Protein AF-A0A942EC90-F1 (afdb_monomer_lite)

Foldseek 3Di:
DAEAEAEDDDPVSVVVVVVLVVVCVPHPHYHYDYDD

InterPro domains:
  IPR005097 Saccharopine dehydrogenase, NADP binding domain [PF03435] (4-35)
  IPR036291 NAD(P)-binding domain superfamily [SSF51735] (2-35)

Sequence (36 aa):
KKHVLIIGAGGVAQVVAHKCAQNNDVLGDIHIASRP

Radius of gyration: 9.71 Å; chains: 1; bounding box: 21×18×25 Å

Structure (mmCIF, N/CA/C/O backbone):
data_AF-A0A942EC90-F1
#
_entry.id   AF-A0A942EC90-F1
#
loop_
_atom_site.group_PDB
_atom_site.id
_atom_site.type_symbol
_atom_site.label_atom_id
_atom_site.label_alt_id
_atom_site.label_comp_id
_atom_site.label_asym_id
_atom_site.label_entity_id
_atom_site.label_seq_id
_atom_site.pdbx_PDB_ins_code
_atom_site.Cartn_x
_atom_site.Cartn_y
_atom_site.Cartn_z
_atom_site.occupancy
_atom_site.B_iso_or_equiv
_atom_site.auth_seq_id
_atom_site.auth_comp_id
_atom_site.auth_asym_id
_atom_site.auth_atom_id
_atom_site.pdbx_PDB_model_num
ATOM 1 N N . LYS A 1 1 ? -12.659 -4.294 10.440 1.00 68.81 1 LYS A N 1
ATOM 2 C CA . LYS A 1 1 ? -11.227 -3.911 10.389 1.00 68.81 1 LYS A CA 1
ATOM 3 C C . LYS A 1 1 ? -10.919 -3.475 8.962 1.00 68.81 1 LYS A C 1
ATOM 5 O O . LYS A 1 1 ? -11.499 -4.065 8.057 1.00 68.81 1 L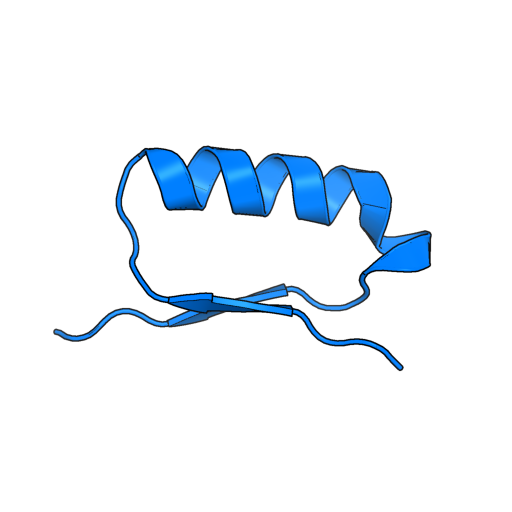YS A O 1
ATOM 10 N N . LYS A 1 2 ? -10.145 -2.402 8.762 1.00 81.56 2 LYS A N 1
ATOM 11 C CA . LYS A 1 2 ? -9.706 -1.986 7.420 1.00 81.56 2 LYS A CA 1
ATOM 12 C C . LYS A 1 2 ? -8.469 -2.807 7.058 1.00 81.56 2 LYS A C 1
ATOM 14 O O . LYS A 1 2 ? -7.685 -3.127 7.944 1.00 81.56 2 LYS A O 1
ATOM 19 N N . HIS A 1 3 ? -8.376 -3.199 5.795 1.00 88.69 3 HIS A N 1
ATOM 20 C CA . HIS A 1 3 ? -7.242 -3.929 5.245 1.00 88.69 3 HIS A CA 1
ATOM 21 C C . HIS A 1 3 ? -6.851 -3.242 3.943 1.00 88.69 3 HIS A C 1
ATOM 23 O O . HIS A 1 3 ? -7.721 -2.933 3.122 1.00 88.69 3 HIS A O 1
ATOM 29 N N . VAL A 1 4 ? -5.560 -2.977 3.774 1.00 94.19 4 VAL A N 1
ATOM 30 C CA . VAL A 1 4 ? -5.022 -2.287 2.602 1.00 94.19 4 VAL A CA 1
ATOM 31 C C . VAL A 1 4 ? -4.338 -3.302 1.702 1.00 94.19 4 VAL A C 1
ATOM 33 O O . VAL A 1 4 ? -3.452 -4.029 2.140 1.00 94.19 4 VAL A O 1
ATOM 36 N N . LEU A 1 5 ? -4.728 -3.326 0.429 1.00 95.06 5 LEU A N 1
ATOM 37 C CA . LEU A 1 5 ? -4.052 -4.091 -0.612 1.00 95.06 5 LEU A CA 1
ATOM 38 C C . LEU A 1 5 ? -3.263 -3.138 -1.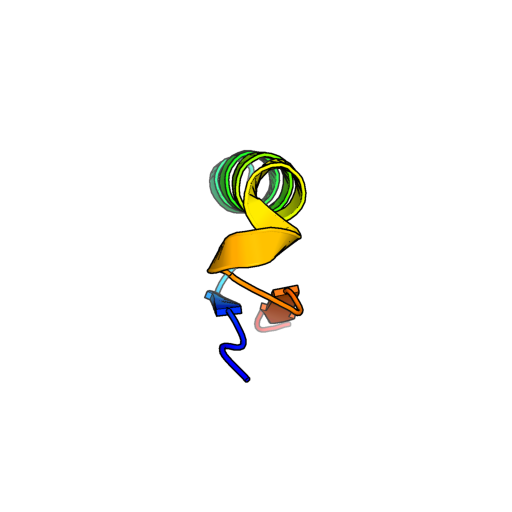512 1.00 95.06 5 LEU A C 1
ATOM 40 O O . LEU A 1 5 ? -3.843 -2.288 -2.185 1.00 95.06 5 LEU A O 1
ATOM 44 N N . ILE A 1 6 ? -1.945 -3.307 -1.545 1.00 95.00 6 ILE A N 1
ATOM 45 C CA . ILE A 1 6 ? -1.052 -2.614 -2.473 1.00 95.00 6 ILE A CA 1
ATOM 46 C C . ILE A 1 6 ? -0.810 -3.534 -3.670 1.00 95.00 6 ILE A C 1
ATOM 48 O O . ILE A 1 6 ? -0.344 -4.661 -3.503 1.00 95.00 6 ILE A O 1
ATOM 52 N N . ILE A 1 7 ? -1.122 -3.053 -4.877 1.00 94.50 7 ILE A N 1
ATOM 53 C CA . ILE A 1 7 ? -0.910 -3.794 -6.127 1.00 94.50 7 I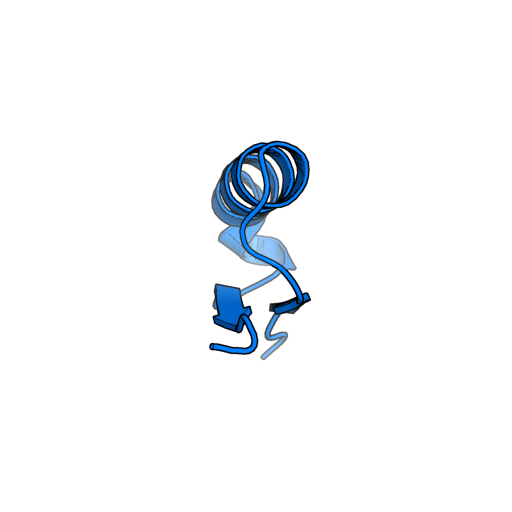LE A CA 1
ATOM 54 C C . ILE A 1 7 ? 0.326 -3.243 -6.846 1.00 94.50 7 ILE A C 1
ATOM 56 O O . ILE A 1 7 ? 0.358 -2.078 -7.242 1.00 94.50 7 ILE A O 1
ATOM 60 N N . GLY A 1 8 ? 1.323 -4.108 -7.041 1.00 92.38 8 GLY A N 1
ATOM 61 C CA . GLY A 1 8 ? 2.637 -3.776 -7.596 1.00 92.38 8 GLY A CA 1
ATOM 62 C C . GLY A 1 8 ? 3.721 -3.676 -6.518 1.00 92.38 8 GLY A C 1
ATOM 63 O O . GLY A 1 8 ? 3.452 -3.271 -5.393 1.00 92.38 8 GLY A O 1
ATOM 64 N N . ALA A 1 9 ? 4.958 -4.044 -6.871 1.00 92.25 9 ALA A N 1
ATOM 65 C CA . ALA A 1 9 ? 6.110 -4.109 -5.957 1.00 92.25 9 ALA A CA 1
ATOM 66 C C . ALA A 1 9 ? 7.271 -3.178 -6.378 1.00 92.25 9 ALA A C 1
ATOM 68 O O . ALA A 1 9 ? 8.436 -3.454 -6.113 1.00 92.25 9 ALA A O 1
ATOM 69 N N . GLY A 1 10 ? 6.960 -2.081 -7.077 1.00 92.38 10 GLY A N 1
ATOM 70 C CA . GLY A 1 10 ? 7.952 -1.076 -7.482 1.00 92.38 10 GLY A CA 1
ATOM 71 C C . GLY A 1 10 ? 8.327 -0.111 -6.351 1.00 92.38 10 GLY A C 1
ATOM 72 O O . GLY A 1 10 ? 7.737 -0.140 -5.273 1.00 92.38 10 GLY A O 1
ATOM 73 N N . GLY A 1 11 ? 9.253 0.818 -6.611 1.00 94.94 11 GLY A N 1
ATOM 74 C CA . GLY A 1 11 ? 9.736 1.769 -5.592 1.00 94.94 11 GLY A CA 1
ATOM 75 C C . GLY A 1 11 ? 8.627 2.583 -4.907 1.00 94.94 11 GLY A C 1
ATOM 76 O O . GLY A 1 11 ? 8.690 2.840 -3.708 1.00 94.94 11 GLY A O 1
ATOM 77 N N . VAL A 1 12 ? 7.550 2.911 -5.629 1.00 95.44 12 VAL A N 1
ATOM 78 C CA . VAL A 1 12 ? 6.377 3.594 -5.055 1.00 95.44 12 VAL A CA 1
ATOM 79 C C . VAL A 1 12 ? 5.655 2.715 -4.028 1.00 95.44 12 VAL A C 1
ATOM 81 O O . VAL A 1 12 ? 5.247 3.214 -2.982 1.00 95.44 12 VAL A O 1
ATOM 84 N N . ALA A 1 13 ? 5.541 1.408 -4.278 1.00 96.12 13 ALA A N 1
ATOM 85 C CA . ALA A 1 13 ? 4.869 0.476 -3.375 1.00 96.12 13 ALA A CA 1
ATOM 86 C C . ALA A 1 13 ? 5.583 0.376 -2.021 1.00 96.12 13 ALA A C 1
ATOM 88 O O .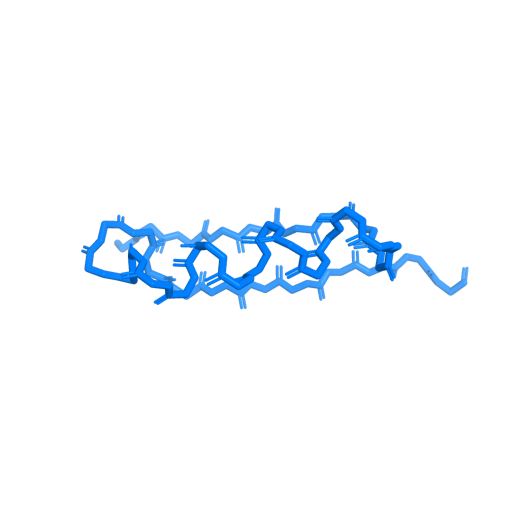 ALA A 1 13 ? 4.922 0.314 -0.989 1.00 96.12 13 ALA A O 1
ATOM 89 N N . GLN A 1 14 ? 6.918 0.449 -2.009 1.00 95.38 14 GLN A N 1
ATOM 90 C CA . GLN A 1 14 ? 7.701 0.470 -0.773 1.00 95.38 14 GLN A CA 1
ATOM 91 C C . GLN A 1 14 ? 7.401 1.720 0.070 1.00 95.38 14 GLN A C 1
ATOM 93 O O . GLN A 1 14 ? 7.191 1.619 1.279 1.00 95.38 14 GLN A O 1
ATOM 98 N N . VAL A 1 15 ? 7.345 2.897 -0.562 1.00 96.50 15 VAL A N 1
ATOM 99 C CA . VAL A 1 15 ? 7.039 4.158 0.134 1.00 96.50 15 VAL A CA 1
ATOM 100 C C . VAL A 1 15 ? 5.611 4.146 0.680 1.00 96.50 15 VAL A C 1
ATOM 102 O O . VAL A 1 15 ? 5.381 4.581 1.809 1.00 96.50 15 VAL A O 1
ATOM 105 N N . VAL A 1 16 ? 4.658 3.623 -0.098 1.00 95.81 16 VAL A N 1
ATOM 106 C CA . VAL A 1 16 ? 3.262 3.473 0.331 1.00 95.81 16 VAL A CA 1
ATOM 107 C C . VAL A 1 16 ? 3.168 2.508 1.509 1.00 95.81 16 VAL A C 1
ATOM 109 O O . VAL A 1 16 ? 2.617 2.887 2.535 1.00 95.81 16 VAL A O 1
ATOM 112 N N . ALA A 1 17 ? 3.765 1.316 1.422 1.00 95.06 17 ALA A N 1
ATOM 113 C CA . ALA A 1 17 ? 3.752 0.337 2.508 1.00 95.06 17 ALA A CA 1
ATOM 114 C C . ALA A 1 17 ? 4.354 0.905 3.802 1.00 95.06 17 ALA A C 1
ATOM 116 O O . ALA A 1 17 ? 3.778 0.734 4.874 1.00 95.06 17 ALA A O 1
ATOM 117 N N . HIS A 1 18 ? 5.464 1.645 3.700 1.00 95.31 18 HIS A N 1
ATOM 118 C CA . HIS A 1 18 ? 6.102 2.279 4.851 1.00 95.31 18 HIS A CA 1
ATOM 119 C C . HIS A 1 18 ? 5.191 3.306 5.534 1.00 95.31 18 HIS A C 1
ATOM 121 O O . HIS A 1 18 ? 5.018 3.264 6.750 1.00 95.31 18 HIS A O 1
ATOM 127 N N . LYS A 1 19 ? 4.563 4.199 4.761 1.00 95.31 19 LYS A N 1
ATOM 128 C CA . LYS A 1 19 ? 3.626 5.194 5.308 1.00 95.31 19 LYS A CA 1
ATOM 129 C C . LYS A 1 19 ? 2.357 4.543 5.851 1.00 95.31 19 LYS A C 1
ATOM 131 O O . LYS A 1 19 ? 1.873 4.930 6.905 1.00 95.31 19 LYS A O 1
ATOM 136 N N . CYS A 1 20 ? 1.833 3.530 5.166 1.00 94.38 20 CYS A N 1
ATOM 137 C CA . CYS A 1 20 ? 0.664 2.804 5.641 1.00 94.38 20 CYS A CA 1
ATOM 138 C C . CYS A 1 20 ? 0.943 2.107 6.979 1.00 94.38 20 CYS A C 1
ATOM 140 O O . CYS A 1 20 ? 0.086 2.125 7.857 1.00 94.38 20 CYS A O 1
ATOM 142 N N . ALA A 1 21 ? 2.149 1.558 7.165 1.00 93.56 21 ALA A N 1
ATOM 143 C CA . ALA A 1 21 ? 2.545 0.908 8.413 1.00 93.56 21 ALA A CA 1
ATOM 144 C C . ALA A 1 21 ? 2.665 1.897 9.584 1.00 93.56 21 ALA A C 1
ATOM 146 O O . ALA A 1 21 ? 2.349 1.543 10.717 1.00 93.56 21 ALA A O 1
ATOM 147 N N . GLN A 1 22 ? 3.067 3.146 9.322 1.00 96.12 22 GLN A N 1
ATOM 148 C CA . GLN A 1 22 ? 3.093 4.211 10.335 1.00 96.12 22 GLN A CA 1
ATOM 149 C C . GLN A 1 22 ? 1.689 4.601 10.831 1.00 96.12 22 GLN A C 1
ATOM 151 O O . GLN A 1 22 ? 1.552 5.059 11.960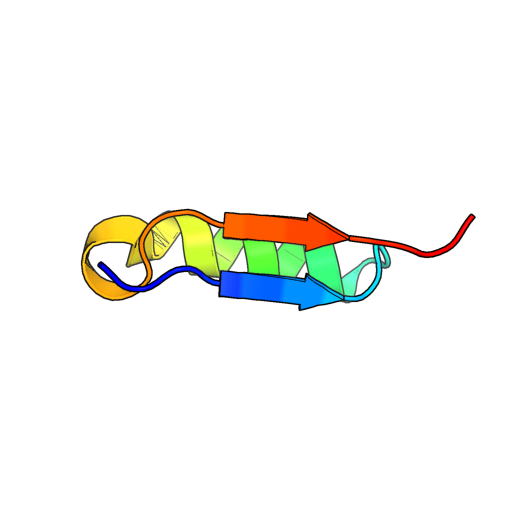 1.00 96.12 22 GLN A O 1
ATOM 156 N N . ASN A 1 23 ? 0.653 4.376 10.018 1.00 94.88 23 ASN A N 1
ATOM 157 C CA . ASN A 1 23 ? -0.751 4.693 10.302 1.00 94.88 23 ASN A CA 1
ATOM 158 C C . ASN A 1 23 ? -1.603 3.423 10.493 1.00 94.88 23 ASN A C 1
ATOM 160 O O . ASN A 1 23 ? -2.772 3.368 10.092 1.00 94.88 23 ASN A O 1
ATOM 164 N N . ASN A 1 24 ? -1.008 2.372 11.064 1.00 91.06 24 ASN A N 1
ATOM 165 C CA . ASN A 1 24 ? -1.654 1.071 11.249 1.00 91.06 24 ASN A CA 1
ATOM 166 C C . ASN A 1 24 ? -2.904 1.131 12.152 1.00 91.06 24 ASN A C 1
ATOM 168 O O . ASN A 1 24 ? -3.819 0.324 12.002 1.00 91.06 24 ASN A O 1
ATOM 172 N N . ASP A 1 25 ? -2.980 2.114 13.050 1.00 92.75 25 ASP A N 1
ATOM 173 C CA . ASP A 1 25 ? -4.160 2.416 13.868 1.00 92.75 25 ASP A CA 1
ATOM 174 C C . ASP A 1 25 ? -5.398 2.755 13.016 1.00 92.75 25 ASP A C 1
ATOM 176 O O . ASP A 1 25 ? -6.524 2.399 13.371 1.00 92.75 25 ASP A O 1
ATOM 180 N N . VAL A 1 26 ? -5.185 3.387 11.858 1.00 93.19 26 VAL A N 1
ATOM 181 C CA . VAL A 1 26 ? -6.243 3.767 10.913 1.00 93.19 26 VAL A CA 1
ATOM 182 C C . VAL A 1 26 ? -6.428 2.728 9.806 1.00 93.19 26 VAL A C 1
ATOM 184 O O . VAL A 1 26 ? -7.562 2.454 9.394 1.00 93.19 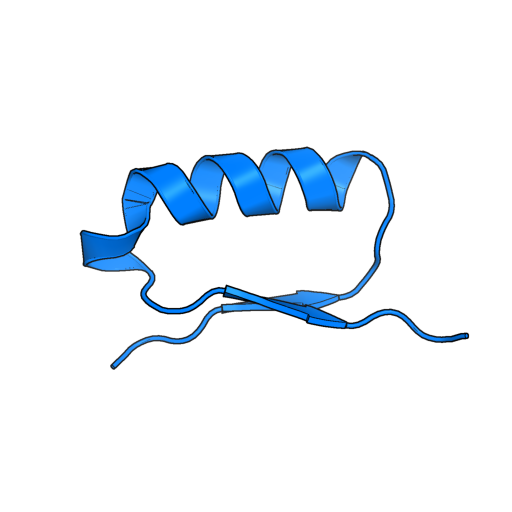26 VAL A O 1
ATOM 187 N N . LEU A 1 27 ? -5.326 2.192 9.279 1.00 93.25 27 LEU A N 1
ATOM 188 C CA . LEU A 1 27 ? -5.309 1.411 8.039 1.00 93.25 27 LEU A CA 1
ATOM 189 C C . LEU A 1 27 ? -5.392 -0.101 8.255 1.00 93.25 27 LEU A C 1
ATOM 191 O O . LEU A 1 27 ? -5.905 -0.790 7.372 1.00 93.25 27 LEU A O 1
ATOM 195 N N . GLY A 1 28 ? -4.974 -0.593 9.422 1.00 92.19 28 GLY A N 1
ATOM 196 C CA . GLY A 1 28 ? -4.908 -2.020 9.721 1.00 92.19 28 GLY A CA 1
ATOM 197 C C . GLY A 1 28 ? -3.922 -2.771 8.826 1.00 92.19 28 GLY A C 1
ATOM 198 O O . GLY A 1 28 ? -2.965 -2.195 8.311 1.00 92.19 28 GLY A O 1
ATOM 199 N N . ASP A 1 29 ? -4.164 -4.071 8.636 1.00 94.06 29 ASP A N 1
ATOM 200 C CA . ASP A 1 29 ? -3.188 -4.946 7.984 1.00 94.06 29 ASP A CA 1
ATOM 201 C C . ASP A 1 29 ? -2.954 -4.568 6.516 1.00 94.06 29 ASP A C 1
ATOM 203 O O . ASP A 1 29 ? -3.886 -4.271 5.758 1.00 94.06 29 ASP A O 1
ATOM 207 N N . ILE A 1 30 ? -1.685 -4.625 6.116 1.00 94.50 30 ILE A N 1
ATOM 208 C CA . ILE A 1 30 ? -1.211 -4.237 4.789 1.00 94.50 30 ILE A CA 1
ATOM 209 C C . ILE A 1 30 ? -0.751 -5.490 4.058 1.00 94.50 30 ILE A C 1
ATOM 211 O O . ILE A 1 30 ? 0.169 -6.176 4.500 1.00 94.50 30 ILE A O 1
ATOM 215 N N . HIS A 1 31 ? -1.362 -5.766 2.912 1.00 93.75 31 HIS A N 1
ATOM 216 C CA . HIS A 1 31 ? -0.990 -6.859 2.023 1.00 93.75 31 HIS A CA 1
ATOM 217 C C . HIS A 1 31 ? -0.420 -6.289 0.724 1.00 93.75 31 HIS A C 1
ATOM 219 O O . HIS A 1 31 ? -0.973 -5.349 0.155 1.00 93.75 31 HIS A O 1
ATOM 225 N N . ILE A 1 32 ? 0.674 -6.868 0.233 1.00 93.50 32 ILE A N 1
ATOM 226 C CA . ILE A 1 32 ? 1.272 -6.505 -1.056 1.00 93.50 32 ILE A CA 1
ATOM 227 C C . ILE A 1 32 ? 1.080 -7.677 -2.011 1.00 93.50 32 ILE A C 1
ATOM 229 O O . ILE A 1 32 ? 1.455 -8.803 -1.693 1.00 93.50 32 ILE A O 1
ATOM 233 N N . ALA A 1 33 ? 0.511 -7.402 -3.182 1.00 94.25 33 ALA A N 1
ATOM 234 C CA . ALA A 1 33 ? 0.383 -8.367 -4.262 1.00 94.25 33 ALA A CA 1
ATOM 235 C C . ALA A 1 33 ? 1.040 -7.818 -5.529 1.00 94.25 33 ALA A C 1
ATOM 237 O O . ALA A 1 33 ? 0.781 -6.694 -5.960 1.00 94.25 33 ALA A O 1
ATOM 238 N N . SER A 1 34 ? 1.867 -8.631 -6.170 1.00 92.50 34 SER A N 1
ATOM 239 C CA . SER A 1 34 ? 2.386 -8.378 -7.510 1.00 92.50 34 SER A CA 1
ATOM 240 C C . SER A 1 34 ? 2.046 -9.562 -8.405 1.00 92.50 34 SER A C 1
ATOM 242 O O . SER A 1 34 ? 1.914 -10.690 -7.933 1.00 92.50 34 SER A O 1
ATOM 244 N N . ARG A 1 35 ? 1.888 -9.308 -9.706 1.00 84.88 35 ARG A N 1
ATOM 245 C CA . ARG A 1 35 ? 1.909 -10.399 -10.687 1.00 84.88 35 ARG A CA 1
ATOM 246 C C . ARG A 1 35 ? 3.340 -10.963 -10.754 1.00 84.88 35 ARG A C 1
ATOM 248 O O . ARG A 1 35 ? 4.261 -10.181 -10.493 1.00 84.88 35 ARG A O 1
ATOM 255 N N . PRO A 1 36 ? 3.521 -12.263 -11.051 1.00 64.25 36 PRO A N 1
ATOM 256 C CA . PRO A 1 36 ? 4.815 -12.780 -11.488 1.00 64.25 36 PRO A CA 1
ATOM 257 C C . PRO A 1 36 ? 5.380 -11.957 -12.650 1.00 64.25 36 PRO A C 1
ATOM 259 O O . PRO A 1 36 ? 4.563 -11.440 -13.454 1.00 64.25 36 PRO A O 1
#

pLDDT: mean 91.88, std 6.83, range [64.25, 96.5]

Organism: NCBI:txid2831468

Secondary structure (DSSP, 8-state):
--EEEEE--SHHHHHHHHHHHHTHHHH-EEEEE---